Protein AF-A0A920U381-F1 (afdb_monomer)

Radius of gyration: 19.48 Å; Cα contacts (8 Å, |Δi|>4): 184; chains: 1; bounding box: 46×33×55 Å

Nearest PDB structures (foldseek):
  2y4o-assembly1_B  TM=9.219E-01  e=1.222E-09  Burkholderia cenocepacia J2315
  2y27-assembly1_A  TM=9.055E-01  e=2.639E-09  Burkholderia cenocepacia J2315
  4r1m-assembly2_C  TM=8.778E-01  e=1.796E-09  Bacteroides thetaiotaomicron VPI-5482
  6he0-assem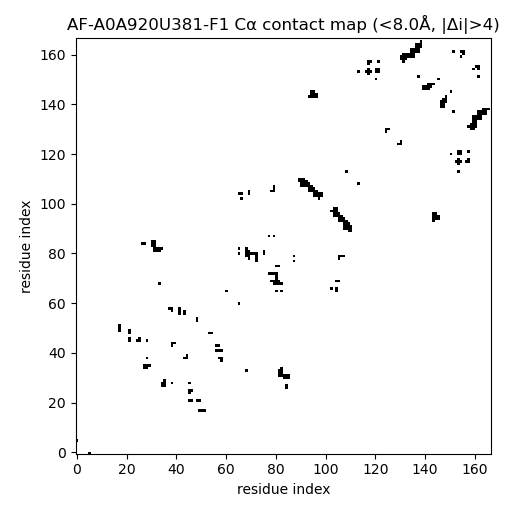bly1_A-2  TM=8.540E-01  e=2.814E-09  Aquincola tertiaricarbonis
  4r1l-assembly2_C  TM=8.749E-01  e=3.001E-09  Bacteroides thetaiotaomicron VPI-5482

Solvent-accessible surface area (backbone atoms only — not comparable to full-atom values): 9573 Å² total; per-residue (Å²): 131,56,77,64,60,52,46,55,54,47,54,54,48,49,54,52,49,51,55,52,47,35,56,48,45,38,47,40,40,75,48,7,70,46,44,34,53,51,33,58,74,62,70,55,57,45,88,74,56,84,54,78,74,63,54,74,67,55,81,85,87,54,74,65,57,52,45,59,38,26,71,48,35,90,82,70,80,46,64,56,27,50,65,40,65,63,64,74,84,56,44,77,47,74,28,38,47,68,50,99,82,74,61,60,47,54,49,72,31,34,68,67,55,48,52,53,50,24,53,56,46,38,55,52,37,49,74,71,73,52,52,70,66,42,79,42,77,60,85,52,66,76,53,51,39,63,71,12,50,59,45,50,54,22,43,47,73,58,39,33,42,74,43,91,64,80,132

Mean predicted aligned error: 5.72 Å

Secondary structure (DSSP, 8-state):
--HHHHHHHHHHHHHHHHHHHHHHHHHHHHH-HHHHHHHHHHT--GGG---TTGGGGSPP--HHHHHHHHS-HHHHSSTT-TT--S-GGGEEEEEEE--TTS--EEEEEEHHHHHHHHHHHHHHHHHTT--TT-EEE--S--SSSTTTHHHHHHHHHHT-EEE----

Foldseek 3Di:
DDPVVVVVVVVVVVVVVQVVVLVVLVLQCVQFPVQVVQCVVLVHDSPPRDDPVSCVSRDDDDPVNLCVQQVPCVVVVDRRGRSDRDDPVQFDDWAWDCDPVRDIGIDTDGPVNLVVVLVVLLVVCVVVVHAAAAEDEQPDDQDRHCSHPSSVVSVVVSHYNYDYDDD

Sequence (167 aa):
MEPAERTDARDALQAWQLEKLKAQLVRVYEQSPYYKAKFNKAGVDPHQFDSFEQYRDYPFFDKDEERVSQGSPQTAGHPFGMHITCDPKAVNRVSSSSGTTGSPTYSGFTHRDRECTNDNQARSLVRLGIEPGDVVMHASVLSMGVAGIPAVDAMMAYGVCWFPWGR

pLDDT: mean 90.34, std 11.27, range [49.53, 98.31]

Structure (mmCIF, N/CA/C/O backbone):
data_AF-A0A920U381-F1
#
_entry.id   AF-A0A920U381-F1
#
loop_
_atom_site.group_PDB
_atom_site.id
_atom_site.type_symbol
_atom_site.label_atom_id
_atom_site.label_alt_id
_atom_site.label_comp_id
_atom_site.label_asym_id
_atom_site.label_entity_id
_atom_site.label_seq_id
_atom_site.pdbx_PDB_ins_code
_atom_site.Cartn_x
_atom_site.Cartn_y
_atom_site.Cartn_z
_atom_site.occupancy
_atom_site.B_iso_or_equiv
_atom_site.auth_seq_id
_atom_site.auth_comp_id
_atom_site.auth_asym_id
_atom_site.auth_atom_id
_atom_site.pdbx_PDB_model_num
ATOM 1 N N . MET A 1 1 ? -9.943 -5.086 -31.207 1.00 57.03 1 MET A N 1
ATOM 2 C CA . MET A 1 1 ? -10.761 -5.832 -30.237 1.00 57.03 1 MET A CA 1
ATOM 3 C C . MET A 1 1 ? -12.200 -5.474 -30.503 1.00 57.03 1 MET A C 1
ATOM 5 O O . MET A 1 1 ? -12.558 -4.298 -30.378 1.00 57.03 1 MET A O 1
ATOM 9 N N . GLU A 1 2 ? -12.954 -6.471 -30.944 1.00 53.12 2 GLU A N 1
ATOM 10 C CA . GLU A 1 2 ? -14.359 -6.354 -31.321 1.00 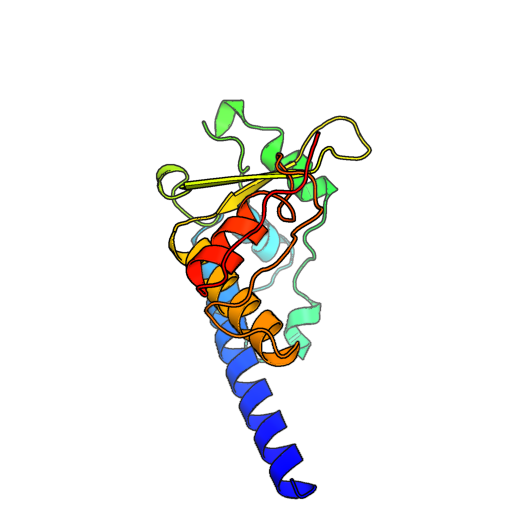53.12 2 GLU A CA 1
ATOM 11 C C . GLU A 1 2 ? -15.245 -6.053 -30.089 1.00 53.12 2 GLU A C 1
ATOM 13 O O . GLU A 1 2 ? -14.824 -6.281 -28.950 1.00 53.12 2 GLU A O 1
ATOM 18 N N . PRO A 1 3 ? -16.468 -5.512 -30.256 1.00 67.31 3 PRO A N 1
ATOM 19 C CA . PRO A 1 3 ? -17.318 -5.083 -29.136 1.00 67.31 3 PRO A CA 1
ATOM 20 C C . PRO A 1 3 ? -17.693 -6.193 -28.137 1.00 67.31 3 PRO A C 1
ATOM 22 O O . PRO A 1 3 ? -17.775 -5.926 -26.936 1.00 67.31 3 PRO A O 1
ATOM 25 N N . ALA A 1 4 ? -17.884 -7.427 -28.612 1.00 60.75 4 ALA A N 1
ATOM 26 C CA . ALA A 1 4 ? -18.172 -8.586 -27.762 1.00 60.75 4 ALA A CA 1
ATOM 27 C C . ALA A 1 4 ? -16.939 -8.989 -26.934 1.00 60.75 4 ALA A C 1
ATOM 29 O O . ALA A 1 4 ? -17.016 -9.043 -25.713 1.00 60.75 4 ALA A O 1
ATOM 30 N N . GLU A 1 5 ? -15.770 -9.098 -27.574 1.00 61.00 5 GLU A N 1
ATOM 31 C CA . GLU A 1 5 ? -14.490 -9.394 -26.908 1.00 61.00 5 GLU A CA 1
ATOM 32 C C . GLU A 1 5 ? -14.130 -8.344 -25.842 1.00 61.00 5 GLU A C 1
ATOM 34 O O . GLU A 1 5 ? -13.564 -8.659 -24.795 1.00 61.00 5 GLU A O 1
ATOM 39 N N . ARG A 1 6 ? -14.479 -7.074 -26.090 1.00 66.75 6 ARG A N 1
ATOM 40 C CA . ARG A 1 6 ? -14.297 -5.981 -25.125 1.00 66.75 6 ARG A CA 1
ATOM 41 C C . ARG A 1 6 ? -15.216 -6.121 -23.910 1.00 66.75 6 ARG A C 1
ATOM 43 O O . ARG A 1 6 ? -14.815 -5.736 -22.812 1.00 66.75 6 ARG A O 1
ATOM 50 N N . THR A 1 7 ? -16.435 -6.614 -24.113 1.00 73.06 7 THR A N 1
ATOM 51 C CA . THR A 1 7 ? -17.408 -6.849 -23.038 1.00 73.06 7 THR A CA 1
ATOM 52 C C . THR A 1 7 ? -16.963 -8.029 -22.177 1.00 73.06 7 THR A C 1
ATOM 54 O O . THR A 1 7 ? -16.809 -7.859 -20.972 1.00 73.06 7 THR A O 1
ATOM 57 N N . ASP A 1 8 ? -16.583 -9.150 -22.794 1.00 78.62 8 ASP A N 1
ATOM 58 C CA . ASP A 1 8 ? -16.102 -10.343 -22.082 1.00 78.62 8 ASP A CA 1
ATOM 59 C C . ASP A 1 8 ? -14.846 -10.051 -21.245 1.00 78.62 8 ASP A C 1
ATOM 61 O O . ASP A 1 8 ? -14.726 -10.472 -20.092 1.00 78.62 8 ASP A O 1
ATOM 65 N N . ALA A 1 9 ? -13.915 -9.258 -21.788 1.00 87.50 9 ALA A N 1
ATOM 66 C CA . ALA A 1 9 ? -12.730 -8.818 -21.056 1.00 87.50 9 ALA A CA 1
ATOM 67 C C . ALA A 1 9 ? -13.075 -7.921 -19.853 1.00 87.50 9 ALA A C 1
ATOM 69 O O . ALA A 1 9 ? -12.376 -7.945 -18.836 1.00 87.50 9 ALA A O 1
ATOM 70 N N . ARG A 1 10 ? -14.142 -7.121 -19.954 1.00 89.25 10 ARG A N 1
ATOM 71 C CA . ARG A 1 10 ? -14.605 -6.253 -18.867 1.00 89.25 10 ARG A CA 1
ATOM 72 C C . ARG A 1 10 ? -15.269 -7.059 -17.758 1.00 89.25 10 ARG A C 1
ATOM 74 O O . ARG A 1 10 ? -14.973 -6.807 -16.592 1.00 89.25 10 ARG A O 1
ATOM 81 N N . ASP A 1 11 ? -16.097 -8.028 -18.116 1.00 91.81 11 ASP A N 1
ATOM 82 C CA . ASP A 1 11 ? -16.804 -8.875 -17.157 1.00 91.81 11 ASP A CA 1
ATOM 83 C C . ASP A 1 11 ? -15.816 -9.772 -16.399 1.00 91.81 11 ASP A C 1
ATOM 85 O O . ASP A 1 11 ? -15.851 -9.850 -15.168 1.00 91.81 11 ASP A O 1
ATOM 89 N N . ALA A 1 12 ? -14.837 -10.351 -17.106 1.00 94.25 12 ALA A N 1
ATOM 90 C CA . ALA A 1 12 ? -13.743 -11.097 -16.486 1.00 94.25 12 ALA A CA 1
ATOM 91 C C . ALA A 1 12 ? -12.914 -10.223 -15.526 1.00 94.25 12 ALA A C 1
ATOM 93 O O . ALA A 1 12 ? -12.560 -10.657 -14.426 1.00 94.25 12 ALA A O 1
ATOM 94 N N . LEU A 1 13 ? -12.632 -8.971 -15.909 1.00 93.88 13 LEU A N 1
ATOM 95 C CA . LEU A 1 13 ? -11.932 -8.018 -15.047 1.00 93.88 13 LEU A CA 1
ATOM 96 C C . LEU A 1 13 ? -12.748 -7.681 -13.791 1.00 93.88 13 LEU A C 1
ATOM 98 O O . LEU A 1 13 ? -12.179 -7.633 -12.702 1.00 93.88 13 LEU A O 1
ATOM 102 N N . GLN A 1 14 ? -14.058 -7.466 -13.922 1.00 95.38 14 GLN A N 1
ATOM 103 C CA . GLN A 1 14 ? -14.936 -7.166 -12.789 1.00 95.38 14 GLN A CA 1
ATOM 104 C C . GLN A 1 14 ? -15.028 -8.338 -11.810 1.00 95.38 14 GLN A C 1
ATOM 106 O O . GLN A 1 14 ? -14.917 -8.123 -10.604 1.00 95.38 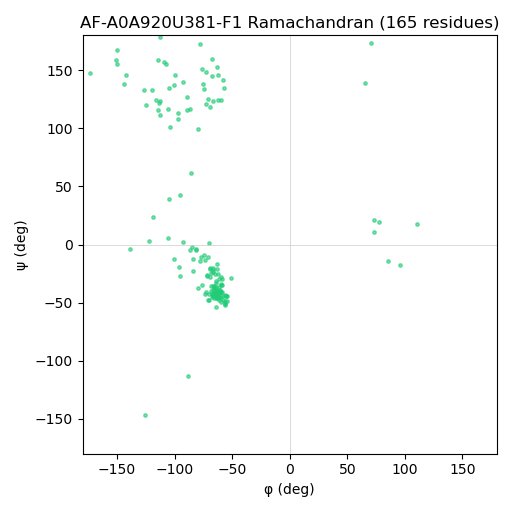14 GLN A O 1
ATOM 111 N N . ALA A 1 15 ? -15.157 -9.568 -12.310 1.00 95.38 15 ALA A N 1
ATOM 112 C CA . ALA A 1 15 ? -15.158 -10.765 -11.472 1.00 95.38 15 ALA A CA 1
ATOM 113 C C . ALA A 1 15 ? -13.844 -10.900 -10.684 1.00 95.38 15 ALA A C 1
ATOM 115 O O . ALA A 1 15 ? -13.855 -11.108 -9.469 1.00 95.38 15 ALA A O 1
ATOM 116 N N . TRP A 1 16 ? -12.707 -10.692 -11.355 1.00 96.62 16 TRP A N 1
ATOM 117 C CA . TRP A 1 16 ? -11.396 -10.710 -10.708 1.00 96.62 16 TRP A CA 1
ATOM 118 C C . TRP A 1 16 ? -11.248 -9.599 -9.656 1.00 96.62 16 TRP A C 1
ATOM 120 O O . TRP A 1 16 ? -10.751 -9.842 -8.556 1.00 96.62 16 TRP A O 1
ATOM 130 N N . GLN A 1 17 ? -11.707 -8.380 -9.952 1.00 97.25 17 GLN A N 1
ATOM 131 C CA . GLN A 1 17 ? -11.690 -7.262 -9.004 1.00 97.25 17 GLN A CA 1
ATOM 132 C C . GLN A 1 17 ? -12.551 -7.537 -7.770 1.00 97.25 17 GLN A C 1
ATOM 134 O O . GLN A 1 17 ? -12.127 -7.222 -6.659 1.00 97.25 17 GLN A O 1
ATOM 139 N N . LEU A 1 18 ? -13.729 -8.138 -7.950 1.00 97.44 18 LEU A N 1
ATOM 140 C CA . LEU A 1 18 ? -14.629 -8.496 -6.859 1.00 97.44 18 LEU A CA 1
ATOM 141 C C . LEU A 1 18 ? -13.989 -9.537 -5.930 1.00 97.44 18 LEU A C 1
ATOM 143 O O . LEU A 1 18 ? -14.002 -9.360 -4.712 1.00 97.44 18 LEU A O 1
ATOM 147 N N . GLU A 1 19 ? -13.355 -10.570 -6.495 1.00 97.31 19 GLU A N 1
ATOM 148 C CA . GLU A 1 19 ? -12.602 -11.575 -5.732 1.00 97.31 19 GLU A CA 1
ATOM 149 C C . GLU A 1 19 ? -11.487 -10.922 -4.898 1.00 97.31 19 GLU A C 1
ATOM 151 O O . GLU A 1 19 ? -11.364 -11.176 -3.695 1.00 97.31 19 GLU A O 1
ATOM 156 N N . LYS A 1 20 ? -10.694 -10.030 -5.511 1.00 97.69 20 LYS A N 1
ATOM 157 C CA . LYS A 1 20 ? -9.617 -9.313 -4.810 1.00 97.69 20 LYS A CA 1
ATOM 158 C C . LYS A 1 20 ? -10.143 -8.376 -3.732 1.00 97.69 20 LYS A C 1
ATOM 160 O O . LYS A 1 20 ? -9.568 -8.339 -2.646 1.00 97.69 20 LYS A O 1
ATOM 165 N N . LEU A 1 21 ? -11.227 -7.652 -4.002 1.00 97.81 21 LEU A N 1
ATOM 166 C CA . LEU A 1 21 ? -11.848 -6.762 -3.027 1.00 97.81 21 LEU A CA 1
ATOM 167 C C . LEU A 1 21 ? -12.383 -7.550 -1.830 1.00 97.81 21 LEU A C 1
ATOM 169 O O . LEU A 1 21 ? -12.086 -7.184 -0.697 1.00 97.81 21 LEU A O 1
ATOM 173 N N . LYS A 1 22 ? -13.082 -8.668 -2.062 1.00 97.94 22 LYS A N 1
ATOM 174 C CA . LYS A 1 22 ? -13.565 -9.555 -0.995 1.00 97.94 22 LYS A CA 1
ATOM 175 C C . LYS A 1 22 ? -12.420 -10.034 -0.103 1.00 97.94 22 LYS A C 1
ATOM 177 O O . LYS A 1 22 ? -12.481 -9.887 1.117 1.00 97.94 22 LYS A O 1
ATOM 182 N N . ALA A 1 23 ? -11.347 -10.546 -0.707 1.00 97.94 23 ALA A N 1
ATOM 183 C CA . ALA A 1 23 ? -10.169 -10.990 0.032 1.00 97.94 23 ALA A CA 1
ATOM 184 C C . ALA A 1 23 ? -9.520 -9.845 0.832 1.00 97.94 23 ALA A C 1
ATOM 186 O O . ALA A 1 23 ? -9.115 -10.042 1.978 1.00 97.94 23 ALA A O 1
ATOM 187 N N . GLN A 1 24 ? -9.454 -8.640 0.258 1.00 97.62 24 GLN A N 1
ATOM 188 C CA . GLN A 1 24 ? -8.912 -7.462 0.933 1.00 97.62 24 GLN A CA 1
ATOM 189 C C . GLN A 1 24 ? -9.781 -7.028 2.120 1.00 97.62 24 GLN A C 1
ATOM 191 O O . GLN A 1 24 ? -9.239 -6.726 3.179 1.00 97.62 24 GLN A O 1
ATOM 196 N N . LEU A 1 25 ? -11.108 -7.018 1.971 1.00 98.12 25 LEU A N 1
ATOM 197 C CA . LEU A 1 25 ? -12.050 -6.655 3.031 1.00 98.12 25 LEU A CA 1
ATOM 198 C C . LEU A 1 25 ? -11.952 -7.601 4.231 1.00 98.12 25 LEU A C 1
ATOM 200 O O . LEU A 1 25 ? -11.856 -7.141 5.369 1.00 98.12 25 LEU A O 1
ATOM 204 N N . VAL A 1 26 ? -11.899 -8.910 3.975 1.00 98.31 26 VAL A N 1
ATOM 205 C CA . VAL A 1 26 ? -11.682 -9.918 5.023 1.00 98.31 26 VAL A CA 1
ATOM 206 C C . VAL A 1 26 ? -10.327 -9.701 5.693 1.00 98.31 26 VAL A C 1
ATOM 208 O O . VAL A 1 26 ? -10.243 -9.612 6.916 1.00 98.31 26 VAL A O 1
ATOM 211 N N . ARG A 1 27 ? -9.266 -9.514 4.899 1.00 97.88 27 ARG A N 1
ATOM 212 C CA . ARG A 1 27 ? -7.914 -9.278 5.414 1.00 97.88 27 ARG A CA 1
ATOM 213 C C . ARG A 1 27 ? -7.859 -8.076 6.359 1.00 97.88 27 ARG A C 1
ATOM 215 O O . ARG A 1 27 ? -7.320 -8.203 7.456 1.00 97.88 27 ARG A O 1
ATOM 222 N N . VAL A 1 28 ? -8.377 -6.911 5.956 1.00 97.50 28 VAL A N 1
ATOM 223 C CA . VAL A 1 28 ? -8.308 -5.707 6.806 1.00 97.50 28 VAL A CA 1
ATOM 224 C C . VAL A 1 28 ? -9.139 -5.867 8.076 1.00 97.50 28 VAL A C 1
ATOM 226 O O . VAL A 1 28 ? -8.708 -5.417 9.136 1.00 97.50 28 VAL A O 1
ATOM 229 N N . TYR A 1 29 ? -10.280 -6.552 7.995 1.00 98.12 29 TYR A N 1
ATOM 230 C CA . TYR A 1 29 ? -11.136 -6.833 9.143 1.00 98.12 29 TYR A CA 1
ATOM 231 C C . TYR A 1 29 ? -10.472 -7.759 10.166 1.00 98.12 29 TYR A C 1
ATOM 233 O O . TYR A 1 29 ? -10.556 -7.520 11.369 1.00 98.12 29 TYR A O 1
ATOM 241 N N . GLU A 1 30 ? -9.781 -8.798 9.703 1.00 97.69 30 GLU A N 1
ATOM 242 C CA . GLU A 1 30 ? -9.106 -9.753 10.583 1.00 97.69 30 GLU A CA 1
ATOM 243 C C . GLU A 1 30 ? -7.802 -9.200 11.167 1.00 97.69 30 GLU A C 1
ATOM 245 O O . GLU A 1 30 ? -7.455 -9.506 12.308 1.00 97.69 30 GLU A O 1
ATOM 250 N N . GLN A 1 31 ? -7.072 -8.388 10.399 1.00 96.00 31 GLN A N 1
ATOM 251 C CA . GLN A 1 31 ? -5.695 -8.004 10.728 1.00 96.00 31 GLN A CA 1
ATOM 252 C C . GLN A 1 31 ? -5.560 -6.623 11.363 1.00 96.00 31 GLN A C 1
ATOM 254 O O . GLN A 1 31 ? -4.488 -6.310 11.877 1.00 96.00 31 GLN A O 1
ATOM 259 N N . SER A 1 32 ? -6.606 -5.794 11.337 1.00 95.19 32 SER A N 1
ATOM 260 C CA . SER A 1 32 ? -6.573 -4.462 11.936 1.00 95.19 32 SER A CA 1
ATOM 261 C C . SER A 1 32 ? -7.708 -4.269 12.945 1.00 95.19 32 SER A C 1
ATOM 263 O O . SER A 1 32 ? -8.885 -4.279 12.569 1.00 95.19 32 SER A O 1
ATOM 265 N N . PRO A 1 33 ? -7.391 -3.995 14.226 1.00 91.56 33 PRO A N 1
ATOM 266 C CA . PRO A 1 33 ? -8.413 -3.700 15.229 1.00 91.56 33 PRO A CA 1
ATOM 267 C C . PRO A 1 33 ? -9.225 -2.443 14.883 1.00 91.56 33 PRO A C 1
ATOM 269 O O . PRO A 1 33 ? -10.405 -2.366 15.225 1.00 91.56 33 PRO A O 1
ATOM 272 N N . TYR A 1 34 ? -8.624 -1.481 14.173 1.00 94.56 34 TYR A N 1
ATOM 273 C CA . TYR A 1 34 ? -9.317 -0.287 13.697 1.00 94.56 34 TYR A CA 1
ATOM 274 C C . TYR A 1 34 ? -10.419 -0.637 12.685 1.00 94.56 34 TYR A C 1
ATOM 276 O O . TYR A 1 34 ? -11.578 -0.278 12.900 1.00 94.56 34 TYR A O 1
ATOM 284 N N . TYR A 1 35 ? -10.090 -1.375 11.617 1.00 97.19 35 TYR A N 1
ATOM 285 C CA . TYR A 1 35 ? -11.081 -1.754 10.602 1.00 97.19 35 TYR A CA 1
ATOM 286 C C . TYR A 1 35 ? -12.142 -2.697 11.167 1.00 97.19 35 TYR A C 1
ATOM 288 O O . TYR A 1 35 ? -13.321 -2.517 10.867 1.00 97.19 35 TYR A O 1
ATOM 296 N N . LYS A 1 36 ? -11.766 -3.620 12.063 1.00 97.12 36 LYS A N 1
ATOM 297 C CA . LYS A 1 36 ? -12.724 -4.481 12.769 1.00 97.12 36 LYS A CA 1
ATOM 298 C C . LYS A 1 36 ? -13.782 -3.678 13.521 1.00 97.12 36 LYS A C 1
ATOM 300 O O . LYS A 1 36 ? -14.978 -3.898 13.339 1.00 97.12 36 LYS A O 1
ATOM 305 N N . ALA A 1 37 ? -13.354 -2.722 14.347 1.00 96.31 37 ALA A N 1
ATOM 306 C CA . ALA A 1 37 ? -14.269 -1.869 15.100 1.00 96.31 37 ALA A CA 1
ATOM 307 C C . ALA A 1 37 ? -15.143 -1.012 14.172 1.00 96.31 37 ALA A C 1
ATOM 309 O O . ALA A 1 37 ? -16.340 -0.851 14.412 1.00 96.31 37 ALA A O 1
ATOM 310 N N . LYS A 1 38 ? -14.553 -0.491 13.092 1.00 97.19 38 LYS A N 1
ATOM 311 C CA . LYS A 1 38 ? -15.244 0.366 12.131 1.00 97.19 38 LYS A CA 1
ATOM 312 C C . LYS A 1 38 ? -16.321 -0.378 11.343 1.00 97.19 38 LYS A C 1
ATOM 314 O O . LYS A 1 38 ? -17.434 0.125 11.228 1.00 97.19 38 LYS A O 1
ATOM 319 N N . PHE A 1 39 ? -16.015 -1.578 10.853 1.00 98.19 39 PHE A N 1
ATOM 320 C CA . PHE A 1 39 ? -16.965 -2.413 10.115 1.00 98.19 39 PHE A CA 1
ATOM 321 C C . PHE A 1 39 ? -18.096 -2.891 11.030 1.00 98.19 39 PHE A C 1
ATOM 323 O O . PHE A 1 39 ? -19.262 -2.734 10.680 1.00 98.19 39 PHE A O 1
ATOM 330 N N . ASN A 1 40 ? -17.775 -3.327 12.256 1.00 98.06 40 ASN A N 1
ATOM 331 C CA . ASN A 1 40 ? -18.787 -3.696 13.251 1.00 98.06 40 ASN A CA 1
ATOM 332 C C . ASN A 1 40 ? -19.739 -2.531 13.570 1.00 98.06 40 ASN A C 1
ATOM 334 O O . ASN A 1 40 ? -20.943 -2.734 13.683 1.00 98.06 40 ASN A O 1
ATOM 338 N N . LYS A 1 41 ? -19.216 -1.303 13.696 1.00 97.81 41 LYS A N 1
ATOM 339 C CA . LYS A 1 41 ? -20.032 -0.101 13.937 1.00 97.81 41 LYS A CA 1
ATOM 340 C C . LYS A 1 41 ? -20.941 0.238 12.752 1.00 97.81 41 LYS A C 1
ATOM 342 O O . LYS A 1 41 ? -22.047 0.722 12.969 1.00 97.81 41 LYS A O 1
ATOM 347 N N . ALA A 1 42 ? -20.473 0.010 11.527 1.00 97.50 42 ALA A N 1
ATOM 348 C CA . ALA A 1 42 ? -21.263 0.195 10.311 1.00 97.50 42 ALA A CA 1
ATOM 349 C C . ALA A 1 42 ? -22.262 -0.952 10.061 1.00 97.50 42 ALA A C 1
ATOM 351 O O . ALA A 1 42 ? -23.132 -0.817 9.210 1.00 97.50 42 ALA A O 1
ATOM 352 N N . GLY A 1 43 ? -22.160 -2.062 10.803 1.00 97.69 43 GLY A N 1
ATOM 353 C CA . GLY A 1 43 ? -23.029 -3.227 10.635 1.00 97.69 43 GLY A CA 1
ATOM 354 C C . GLY A 1 43 ? -22.734 -4.044 9.374 1.00 97.69 43 GLY A C 1
ATOM 355 O O . GLY A 1 43 ? -23.606 -4.781 8.924 1.00 97.69 43 GLY A O 1
ATOM 356 N N . VAL A 1 44 ? -21.530 -3.919 8.804 1.00 97.88 44 VAL A N 1
ATOM 357 C CA . VAL A 1 44 ? -21.116 -4.648 7.594 1.00 97.88 44 VAL A CA 1
ATOM 358 C C . VAL A 1 44 ? -20.249 -5.857 7.947 1.00 97.88 44 VAL A C 1
ATOM 360 O O . VAL A 1 44 ? -19.356 -5.759 8.792 1.00 97.88 44 VAL A O 1
ATOM 363 N N . ASP A 1 45 ? -20.495 -6.989 7.282 1.00 97.25 45 ASP A N 1
ATOM 364 C CA . ASP A 1 45 ? -19.707 -8.219 7.424 1.00 97.25 45 ASP A CA 1
ATOM 365 C C . ASP A 1 45 ? -18.945 -8.534 6.117 1.00 97.25 45 ASP A C 1
ATOM 367 O O . ASP A 1 45 ? -19.564 -8.908 5.114 1.00 97.25 45 ASP A O 1
ATOM 371 N N . PRO A 1 46 ? -17.603 -8.432 6.105 1.00 97.44 46 PRO A N 1
ATOM 372 C CA . PRO A 1 46 ? -16.787 -8.720 4.926 1.00 97.44 46 PRO A CA 1
ATOM 373 C C . PRO A 1 46 ? -16.803 -10.187 4.496 1.00 97.44 46 PRO A C 1
ATOM 375 O O . PRO A 1 46 ? -16.522 -10.476 3.332 1.00 97.44 46 PRO A O 1
ATOM 378 N N . HIS A 1 47 ? -17.168 -11.123 5.376 1.00 97.62 47 HIS A N 1
ATOM 379 C CA . HIS A 1 47 ? -17.325 -12.526 4.991 1.00 97.62 47 HIS A CA 1
ATOM 380 C C . HIS A 1 47 ? -18.570 -12.747 4.117 1.00 97.62 47 HIS A C 1
ATOM 382 O O . HIS A 1 47 ? -18.572 -13.651 3.275 1.00 97.62 47 HIS A O 1
ATOM 388 N N . GLN A 1 48 ? -19.585 -11.887 4.259 1.00 96.88 48 GLN A N 1
ATOM 389 C CA . GLN A 1 48 ? -20.819 -11.904 3.465 1.00 96.88 48 GLN A CA 1
ATOM 390 C C . GLN A 1 48 ? -20.760 -10.998 2.230 1.00 96.88 48 GLN A C 1
ATOM 392 O O . GLN A 1 48 ? -21.735 -10.913 1.494 1.00 96.88 48 GLN A O 1
ATOM 397 N N . PHE A 1 49 ? -19.624 -10.345 1.969 1.00 97.62 49 PHE A N 1
ATOM 398 C CA . PHE A 1 49 ? -19.472 -9.477 0.805 1.00 97.62 49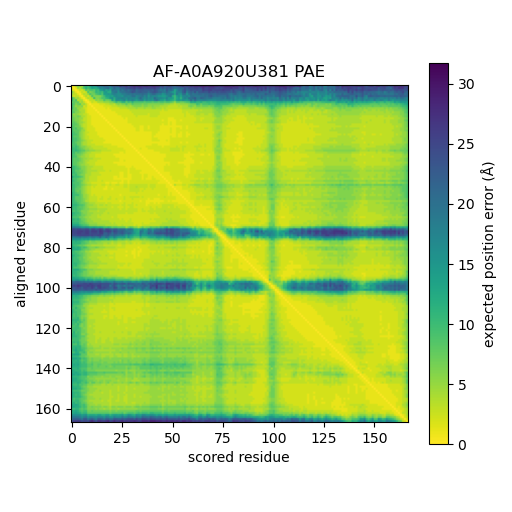 PHE A CA 1
ATOM 399 C C . PHE A 1 49 ? -19.519 -10.279 -0.506 1.00 97.62 49 PHE A C 1
ATOM 401 O O . PHE A 1 49 ? -18.714 -11.202 -0.700 1.00 97.62 49 PHE A O 1
ATOM 408 N N . ASP A 1 50 ? -20.437 -9.932 -1.408 1.00 95.50 50 ASP A N 1
ATOM 409 C CA . ASP A 1 50 ? -20.640 -10.632 -2.685 1.00 95.50 50 ASP A CA 1
ATOM 410 C C . ASP A 1 50 ? -20.903 -9.720 -3.897 1.00 95.50 50 ASP A C 1
ATOM 412 O O . ASP A 1 50 ? -20.952 -10.221 -5.020 1.00 95.50 50 ASP A O 1
ATOM 416 N N . SER A 1 51 ? -21.014 -8.399 -3.713 1.00 96.38 51 SER A N 1
ATOM 417 C CA . SER A 1 51 ? -21.320 -7.477 -4.812 1.00 96.38 51 SER A CA 1
ATOM 418 C C . SER A 1 51 ? -20.719 -6.078 -4.623 1.00 96.38 51 SER A C 1
ATOM 420 O O . SER A 1 51 ? -20.479 -5.616 -3.507 1.00 96.38 51 SER A O 1
ATOM 422 N N . PHE A 1 52 ? -20.491 -5.356 -5.726 1.00 96.12 52 PHE A N 1
ATOM 423 C CA . PHE A 1 52 ? -19.997 -3.974 -5.667 1.00 96.12 52 PHE A CA 1
ATOM 424 C C . PHE A 1 52 ? -21.031 -2.997 -5.087 1.00 96.12 52 PHE A C 1
ATOM 426 O O . PHE A 1 52 ? -20.658 -1.953 -4.555 1.00 96.12 52 PHE A O 1
ATOM 433 N N . GLU A 1 53 ? -22.322 -3.316 -5.166 1.00 96.50 53 GLU A N 1
ATOM 434 C CA . GLU A 1 53 ? -23.405 -2.511 -4.600 1.00 96.50 53 GLU A CA 1
ATOM 435 C C . GLU A 1 53 ? -23.306 -2.455 -3.075 1.00 96.50 53 GLU A C 1
ATOM 437 O O . GLU A 1 53 ? -23.421 -1.367 -2.512 1.00 96.50 53 GLU A O 1
ATOM 442 N N . GLN A 1 54 ? -22.996 -3.585 -2.427 1.00 96.00 54 GLN A N 1
ATOM 443 C CA . GLN A 1 54 ? -22.777 -3.658 -0.976 1.00 96.00 54 GLN A CA 1
ATOM 444 C C . GLN A 1 54 ? -21.593 -2.804 -0.518 1.00 96.00 54 GLN A C 1
ATOM 446 O O . GLN A 1 54 ? -21.551 -2.358 0.625 1.00 96.00 54 GLN A O 1
ATOM 451 N N . TYR A 1 55 ? -20.622 -2.536 -1.400 1.00 96.06 55 TYR A N 1
ATOM 452 C CA . TYR A 1 55 ? -19.444 -1.744 -1.042 1.00 96.06 55 TYR A CA 1
ATOM 453 C C . TYR A 1 55 ? -19.806 -0.304 -0.649 1.00 96.06 55 TYR A C 1
ATOM 455 O O . TYR A 1 55 ? -19.054 0.345 0.069 1.00 96.06 55 TYR A O 1
ATOM 463 N N . ARG A 1 56 ? -20.978 0.189 -1.070 1.00 95.12 56 ARG A N 1
ATOM 464 C CA . ARG A 1 56 ? -21.483 1.522 -0.704 1.00 95.12 56 ARG A CA 1
ATOM 465 C C . ARG A 1 56 ? -21.777 1.666 0.788 1.00 95.12 56 ARG A C 1
ATOM 467 O O . ARG A 1 56 ? -21.724 2.785 1.290 1.00 95.12 56 ARG A O 1
ATOM 474 N N . ASP A 1 57 ? -22.053 0.559 1.471 1.00 95.88 57 ASP A N 1
ATOM 475 C CA . ASP A 1 57 ? -22.333 0.542 2.907 1.00 95.88 57 ASP A CA 1
ATOM 476 C C . ASP A 1 57 ? -21.041 0.498 3.742 1.00 95.88 57 ASP A C 1
ATOM 478 O O . ASP A 1 57 ? -21.062 0.731 4.954 1.00 95.88 57 ASP A O 1
ATOM 482 N N . TYR A 1 58 ? -19.890 0.230 3.109 1.00 97.31 58 TYR A N 1
ATOM 483 C CA . TYR A 1 58 ? -18.605 0.208 3.797 1.00 97.31 58 TYR A CA 1
ATOM 484 C C . TYR A 1 58 ? -18.135 1.633 4.110 1.00 97.31 58 TYR A C 1
ATOM 486 O O . TYR A 1 58 ? -18.149 2.511 3.244 1.00 97.31 58 TYR A O 1
ATOM 494 N N . PRO A 1 59 ? -17.668 1.884 5.342 1.00 96.50 59 PRO A N 1
ATOM 495 C CA . PRO A 1 59 ? -17.310 3.225 5.762 1.00 96.50 59 PRO A CA 1
ATOM 496 C C . PRO A 1 59 ? -15.972 3.662 5.148 1.00 96.50 59 PRO A C 1
ATOM 498 O O . PRO A 1 59 ? -14.996 2.909 5.138 1.00 96.50 59 PRO A O 1
ATOM 501 N N . PHE A 1 60 ? -15.907 4.914 4.689 1.00 96.00 60 PHE A N 1
ATOM 502 C CA . PHE A 1 60 ? -14.680 5.530 4.175 1.00 96.00 60 PHE A CA 1
ATOM 503 C C . PHE A 1 60 ? -13.602 5.639 5.245 1.00 96.00 60 PHE A C 1
ATOM 505 O O . PHE A 1 60 ? -13.933 5.756 6.416 1.00 96.00 60 PHE A O 1
ATOM 512 N N . PHE A 1 61 ? -12.330 5.637 4.844 1.00 94.12 61 PHE A N 1
ATOM 513 C CA . PHE A 1 61 ? -11.187 5.983 5.689 1.00 94.12 61 PHE A CA 1
ATOM 514 C C . PHE A 1 61 ? -10.554 7.275 5.180 1.00 94.12 61 PHE A C 1
ATOM 516 O O . PHE A 1 61 ? -10.157 7.335 4.014 1.00 94.12 61 PHE A O 1
ATOM 523 N N . ASP A 1 62 ? -10.482 8.297 6.029 1.00 92.94 62 ASP A N 1
ATOM 524 C CA . ASP A 1 62 ? -9.959 9.609 5.646 1.00 92.94 62 ASP A CA 1
ATOM 525 C C . ASP A 1 62 ? -8.634 9.975 6.338 1.00 92.94 62 ASP A C 1
ATOM 527 O O . ASP A 1 62 ? -8.050 9.227 7.128 1.00 92.94 62 ASP A O 1
ATOM 531 N N . LYS A 1 63 ? -8.121 11.156 5.983 1.00 89.06 63 LYS A N 1
ATOM 532 C CA . LYS A 1 63 ? -6.842 11.668 6.478 1.00 89.06 63 LYS A CA 1
ATOM 533 C C . LYS A 1 63 ? -6.867 12.034 7.962 1.00 89.06 63 LYS A C 1
ATOM 535 O O . LYS A 1 63 ? -5.815 11.994 8.597 1.00 89.06 63 LYS A O 1
ATOM 540 N N . ASP A 1 64 ? -8.013 12.412 8.512 1.00 89.94 64 ASP A N 1
ATOM 541 C CA . ASP A 1 64 ? -8.121 12.771 9.925 1.00 89.94 64 ASP A CA 1
ATOM 542 C C . ASP A 1 64 ? -8.199 11.516 10.785 1.00 89.94 64 ASP A C 1
ATOM 544 O O . ASP A 1 64 ? -7.531 11.424 11.816 1.00 89.94 64 ASP A O 1
ATOM 548 N N . GLU A 1 65 ? -8.894 10.492 10.307 1.00 92.00 65 GLU A N 1
ATOM 549 C CA . GLU A 1 65 ? -8.883 9.172 10.918 1.00 92.00 65 GLU A CA 1
ATOM 550 C C . GLU A 1 65 ? -7.496 8.522 10.890 1.00 92.00 65 GLU A C 1
ATOM 552 O O . GLU A 1 65 ? -7.091 7.930 11.893 1.00 92.00 65 GLU A O 1
ATOM 557 N N . GLU A 1 66 ? -6.735 8.665 9.797 1.00 91.75 66 GLU A N 1
ATOM 558 C CA . GLU A 1 66 ? -5.328 8.238 9.737 1.00 91.75 66 GLU A CA 1
ATOM 559 C C . GLU A 1 66 ? -4.508 8.903 10.850 1.00 91.75 66 GLU A C 1
ATOM 561 O O . GLU A 1 66 ? -3.810 8.216 11.601 1.00 91.75 66 GLU A O 1
ATOM 566 N N . ARG A 1 67 ? -4.642 10.226 11.010 1.00 88.69 67 ARG A N 1
ATOM 567 C CA . ARG A 1 67 ? -3.939 10.992 12.051 1.00 88.69 67 ARG A CA 1
ATOM 568 C C . ARG A 1 67 ? -4.340 10.568 13.451 1.00 88.69 67 ARG A C 1
ATOM 570 O O . ARG A 1 67 ? -3.462 10.377 14.280 1.00 88.69 67 ARG A O 1
ATOM 577 N N . VAL A 1 68 ? -5.631 10.393 13.726 1.00 90.12 68 VAL A N 1
ATOM 578 C CA . VAL A 1 68 ? -6.114 9.927 15.037 1.00 90.12 68 VAL A CA 1
ATOM 579 C C . VAL A 1 68 ? -5.592 8.520 15.326 1.00 90.12 68 VAL A C 1
ATOM 581 O O . VAL A 1 68 ? -5.096 8.250 16.419 1.00 90.12 68 VAL A O 1
ATOM 584 N N . SER A 1 69 ? -5.637 7.639 14.325 1.00 89.94 69 SER A N 1
ATOM 585 C CA . SER A 1 69 ? -5.131 6.270 14.418 1.00 89.94 69 SER A CA 1
ATOM 586 C C . SER A 1 69 ? -3.630 6.232 14.728 1.00 89.94 69 SER A C 1
ATOM 588 O O . SER A 1 69 ? -3.196 5.395 15.518 1.00 89.94 69 SER A O 1
ATOM 590 N N . GLN A 1 70 ? -2.845 7.144 14.141 1.00 89.75 70 GLN A N 1
ATOM 591 C CA . GLN A 1 70 ? -1.397 7.274 14.361 1.00 89.75 70 GLN A CA 1
ATOM 592 C C . GLN A 1 70 ? -1.033 8.107 15.592 1.00 89.75 70 GLN A C 1
ATOM 594 O O . GLN A 1 70 ? 0.045 7.915 16.140 1.00 89.75 70 GLN A O 1
ATOM 599 N N . GLY A 1 71 ? -1.920 8.989 16.056 1.00 78.50 71 GLY A N 1
ATOM 600 C CA . GLY A 1 71 ? -1.737 9.911 17.182 1.00 78.50 71 GLY A CA 1
ATOM 601 C C . GLY A 1 71 ? -1.692 9.248 18.560 1.00 78.50 71 GLY A C 1
ATOM 602 O O . GLY A 1 71 ? -1.458 9.927 19.554 1.00 78.50 71 GLY A O 1
ATOM 603 N N . SER A 1 72 ? -1.790 7.916 18.615 1.00 62.75 72 SER A N 1
ATOM 604 C CA . SER A 1 72 ? -1.555 7.110 19.818 1.00 62.75 72 SER A CA 1
ATOM 605 C C . SER A 1 72 ? -0.203 6.347 19.834 1.00 62.75 72 SER A C 1
ATOM 607 O O . SER A 1 72 ? -0.192 5.203 20.293 1.00 62.75 72 SER A O 1
ATOM 609 N N . P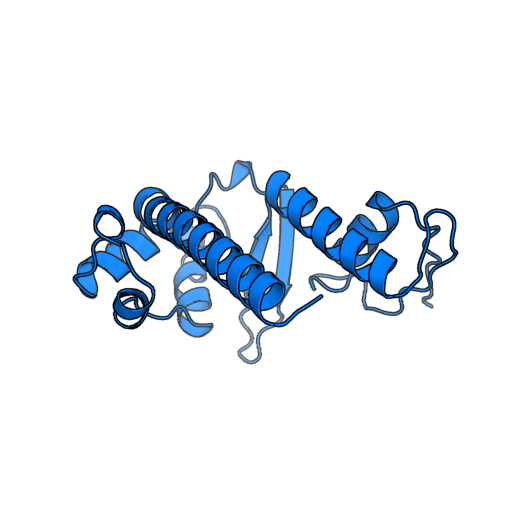RO A 1 73 ? 0.958 6.876 19.363 1.00 59.12 73 PRO A N 1
ATOM 610 C CA . PRO A 1 73 ? 2.176 6.064 19.213 1.00 59.12 73 PRO A CA 1
ATOM 611 C C . PRO A 1 73 ? 2.655 5.418 20.518 1.00 59.12 73 PRO A C 1
ATOM 613 O O . PRO A 1 73 ? 3.255 4.343 20.491 1.00 59.12 73 PRO A O 1
ATOM 616 N N . GLN A 1 74 ? 2.393 6.060 21.663 1.00 53.53 74 GLN A N 1
ATOM 617 C CA . GLN A 1 74 ? 2.858 5.585 22.967 1.00 53.53 74 GLN A CA 1
ATOM 618 C C . GLN A 1 74 ? 2.163 4.292 23.418 1.00 53.53 74 GLN A C 1
ATOM 620 O O . GLN A 1 74 ? 2.727 3.578 24.243 1.00 53.53 74 GLN A O 1
ATOM 625 N N . THR A 1 75 ? 0.982 3.957 22.886 1.00 59.12 75 THR A N 1
ATOM 626 C CA . THR A 1 75 ? 0.254 2.732 23.265 1.00 59.12 75 THR A CA 1
ATOM 627 C C . THR A 1 75 ? 0.519 1.556 22.325 1.00 59.12 75 THR A C 1
ATOM 629 O O . THR A 1 75 ? 0.449 0.413 22.767 1.00 59.12 75 THR A O 1
ATOM 632 N N . ALA A 1 76 ? 0.863 1.811 21.058 1.00 70.94 76 ALA A N 1
ATOM 633 C CA . ALA A 1 76 ? 1.090 0.763 20.056 1.00 70.94 76 ALA A CA 1
ATOM 634 C C . ALA A 1 76 ? 2.570 0.364 19.879 1.00 70.94 76 ALA A C 1
ATOM 636 O O . ALA A 1 76 ? 2.860 -0.703 19.343 1.00 70.94 76 ALA A O 1
ATOM 637 N N . GLY A 1 77 ? 3.524 1.205 20.300 1.00 83.31 77 GLY A N 1
ATOM 638 C CA . GLY A 1 77 ? 4.961 0.932 20.143 1.00 83.31 77 GLY A CA 1
ATOM 639 C C . GLY A 1 77 ? 5.487 1.068 18.704 1.00 83.31 77 GLY A C 1
ATOM 640 O O . GLY A 1 77 ? 6.618 0.675 18.427 1.00 83.31 77 GLY A O 1
ATOM 641 N N . HIS A 1 78 ? 4.689 1.624 17.784 1.00 90.00 78 HIS A N 1
ATOM 642 C CA . HIS A 1 78 ? 5.064 1.912 16.395 1.00 90.00 78 HIS A CA 1
ATOM 643 C C . HIS A 1 78 ? 4.283 3.130 15.842 1.00 90.00 78 HIS A C 1
ATOM 645 O O . HIS A 1 78 ? 3.212 3.451 16.359 1.00 90.00 78 HIS A O 1
ATOM 651 N N . PRO A 1 79 ? 4.765 3.809 14.776 1.00 90.00 79 PRO A N 1
ATOM 652 C CA . PRO A 1 79 ? 4.159 5.053 14.270 1.00 90.00 79 PRO A CA 1
ATOM 653 C C . PRO A 1 79 ? 3.017 4.852 13.253 1.00 90.00 79 PRO A C 1
ATOM 655 O O . PRO A 1 79 ? 2.407 5.818 12.810 1.00 90.00 79 PRO A O 1
ATOM 658 N N . PHE A 1 80 ? 2.737 3.612 12.846 1.00 91.94 80 PHE A N 1
ATOM 659 C CA . PHE A 1 80 ? 1.785 3.298 11.762 1.00 91.94 80 PHE A CA 1
ATOM 660 C C . PHE A 1 80 ? 0.303 3.292 12.170 1.00 91.94 80 PHE A C 1
ATOM 662 O O . PHE A 1 80 ? -0.561 3.135 11.316 1.00 91.94 80 PHE A O 1
ATOM 669 N N . GLY A 1 81 ? 0.001 3.478 13.457 1.00 91.56 81 GLY A N 1
ATOM 670 C CA . GLY A 1 81 ? -1.365 3.527 13.974 1.00 91.56 81 GLY A CA 1
ATOM 671 C C . GLY A 1 81 ? -2.112 2.191 13.962 1.00 91.56 81 GLY A C 1
ATOM 672 O O . GLY A 1 81 ? -1.649 1.183 13.436 1.00 91.56 81 GLY A O 1
ATOM 673 N N . MET A 1 82 ? -3.310 2.180 14.545 1.00 92.19 82 MET A N 1
ATOM 674 C CA . MET A 1 82 ? -4.109 0.957 14.742 1.00 92.19 82 MET A CA 1
ATOM 675 C C . MET A 1 82 ? -4.701 0.381 13.442 1.00 92.19 82 MET A C 1
ATOM 677 O O . MET A 1 82 ? -5.240 -0.727 13.440 1.00 92.19 82 MET A O 1
ATOM 681 N N . HIS A 1 83 ? -4.625 1.133 12.340 1.00 94.06 83 HIS A N 1
ATOM 682 C CA . HIS A 1 83 ? -5.068 0.709 11.010 1.00 94.06 83 HIS A CA 1
ATOM 683 C C . HIS A 1 83 ? -4.042 -0.157 10.266 1.00 94.06 83 HIS A C 1
ATOM 685 O O . HIS A 1 83 ? -4.353 -0.643 9.180 1.00 94.06 83 HIS A O 1
ATOM 691 N N . ILE A 1 84 ? -2.842 -0.368 10.823 1.00 94.44 84 ILE A N 1
ATOM 692 C CA . ILE A 1 84 ? -1.872 -1.306 10.253 1.00 94.44 84 ILE A CA 1
ATOM 693 C C . ILE A 1 84 ? -2.481 -2.715 10.152 1.00 94.44 84 ILE A C 1
ATOM 695 O O . ILE A 1 84 ? -3.214 -3.158 11.034 1.00 94.44 84 ILE A O 1
ATOM 699 N N . THR A 1 85 ? -2.172 -3.417 9.063 1.00 95.75 85 THR A N 1
ATOM 700 C CA . THR A 1 85 ? -2.692 -4.763 8.752 1.00 95.75 85 THR A CA 1
ATOM 701 C C . THR A 1 85 ? -1.572 -5.803 8.660 1.00 95.75 85 THR A C 1
ATOM 703 O O . THR A 1 85 ? -1.656 -6.770 7.908 1.00 95.75 85 THR A O 1
ATOM 706 N N . CYS A 1 86 ? -0.436 -5.551 9.297 1.00 95.12 86 CYS A N 1
ATOM 707 C CA . CYS A 1 86 ? 0.702 -6.461 9.320 1.00 95.12 86 CYS A CA 1
ATOM 708 C C . CYS A 1 86 ? 1.467 -6.282 10.629 1.00 95.12 86 CYS A C 1
ATOM 710 O O . CYS A 1 86 ? 1.243 -5.309 11.349 1.00 95.12 86 CYS A O 1
ATOM 712 N N . ASP A 1 87 ? 2.374 -7.212 10.928 1.00 94.38 87 ASP A N 1
ATOM 713 C CA . ASP A 1 87 ? 3.336 -7.012 12.010 1.00 94.38 87 ASP A CA 1
ATOM 714 C C . ASP A 1 87 ? 4.175 -5.754 11.700 1.00 94.38 87 ASP A C 1
ATOM 716 O O . ASP A 1 87 ? 4.806 -5.704 10.638 1.00 94.38 87 ASP A O 1
ATOM 720 N N . PRO A 1 88 ? 4.229 -4.749 12.595 1.00 93.75 88 PRO A N 1
ATOM 721 C CA . PRO A 1 88 ? 5.075 -3.571 12.419 1.00 93.75 88 PRO A CA 1
ATOM 722 C C . PRO A 1 88 ? 6.543 -3.897 12.103 1.00 93.75 88 PRO A C 1
ATOM 724 O O . PRO A 1 88 ? 7.198 -3.123 11.409 1.00 93.75 88 PRO A O 1
ATOM 727 N N . LYS A 1 89 ? 7.066 -5.045 12.560 1.00 95.06 89 LYS A N 1
ATOM 728 C CA . LYS A 1 89 ? 8.432 -5.510 12.259 1.00 95.06 89 LYS A CA 1
ATOM 729 C C . LYS A 1 89 ? 8.631 -5.933 10.803 1.00 95.06 89 LYS A C 1
ATOM 731 O O . LYS A 1 89 ? 9.766 -5.985 10.341 1.00 95.06 89 LYS A O 1
ATOM 736 N N . ALA A 1 90 ? 7.556 -6.243 10.079 1.00 96.94 90 ALA A N 1
ATOM 737 C CA . ALA A 1 90 ? 7.613 -6.563 8.653 1.00 96.94 90 ALA A CA 1
ATOM 738 C C . ALA A 1 90 ? 7.749 -5.308 7.772 1.00 96.94 90 ALA A C 1
ATOM 740 O O . ALA A 1 90 ? 8.062 -5.419 6.581 1.00 96.94 90 ALA A O 1
ATOM 741 N N . VAL A 1 91 ? 7.516 -4.117 8.333 1.00 96.88 91 VAL A N 1
ATOM 742 C CA . VAL A 1 91 ? 7.666 -2.847 7.622 1.00 96.88 91 VAL A CA 1
ATOM 743 C C . VAL A 1 91 ? 9.150 -2.552 7.420 1.00 96.88 91 VAL A C 1
ATOM 745 O O . VAL A 1 91 ? 9.905 -2.418 8.379 1.00 96.88 91 VAL A O 1
ATOM 748 N N . ASN A 1 92 ? 9.569 -2.414 6.160 1.00 95.31 92 ASN A N 1
ATOM 749 C CA . ASN A 1 92 ? 10.967 -2.156 5.800 1.00 95.31 92 ASN A CA 1
ATOM 750 C C . ASN A 1 92 ? 11.171 -0.871 4.980 1.00 95.31 92 ASN A C 1
ATOM 752 O O . ASN A 1 92 ? 12.292 -0.557 4.577 1.00 95.31 92 ASN A O 1
ATOM 756 N N . ARG A 1 93 ? 10.099 -0.110 4.740 1.00 94.81 93 ARG A N 1
ATOM 757 C CA . ARG A 1 93 ? 10.148 1.244 4.188 1.00 94.81 93 ARG A CA 1
ATOM 758 C C . ARG A 1 93 ? 9.060 2.090 4.827 1.00 94.81 93 ARG A C 1
ATOM 760 O O . ARG A 1 93 ? 7.927 1.645 4.972 1.00 94.81 93 ARG A O 1
ATOM 767 N N . VAL A 1 94 ? 9.412 3.324 5.165 1.00 94.81 94 VAL A N 1
ATOM 768 C CA . VAL A 1 94 ? 8.469 4.339 5.627 1.00 94.81 94 VAL A CA 1
ATOM 769 C C . VAL A 1 94 ? 8.521 5.513 4.665 1.00 94.81 94 VAL A C 1
ATOM 771 O O . VAL A 1 94 ? 9.602 5.984 4.312 1.00 94.81 94 VAL A O 1
ATOM 774 N N . SER A 1 95 ? 7.350 5.978 4.259 1.00 93.69 95 SER A N 1
ATOM 775 C CA . SER A 1 95 ? 7.173 7.290 3.653 1.00 93.69 95 SER A CA 1
ATOM 776 C C . SER A 1 95 ? 6.323 8.150 4.569 1.00 93.69 95 SER A C 1
ATOM 778 O O . SER A 1 95 ? 5.604 7.648 5.431 1.00 93.69 95 SER A O 1
ATOM 780 N N . SER A 1 96 ? 6.412 9.458 4.406 1.00 90.88 96 SER A N 1
ATOM 781 C CA . SER A 1 96 ? 5.618 10.383 5.192 1.00 90.88 96 SER A CA 1
ATOM 782 C C . SER A 1 96 ? 5.158 11.554 4.348 1.00 90.88 96 SER A C 1
ATOM 784 O O . SER A 1 96 ? 5.847 11.999 3.427 1.00 90.88 96 SER A O 1
ATOM 786 N N . SER A 1 97 ? 3.960 12.031 4.670 1.00 83.56 97 SER A N 1
ATOM 787 C CA . SER A 1 97 ? 3.430 13.282 4.151 1.00 83.56 97 SER A CA 1
ATOM 788 C C . SER A 1 97 ? 3.511 14.336 5.248 1.00 83.56 97 SER A C 1
ATOM 790 O O . SER A 1 97 ? 3.162 14.056 6.395 1.00 83.56 97 SER A O 1
ATOM 792 N N . SER A 1 98 ? 3.978 15.541 4.906 1.00 69.88 98 SER A N 1
ATOM 793 C CA . SER A 1 98 ? 4.208 16.622 5.875 1.00 69.88 98 SER A CA 1
ATOM 794 C C . SER A 1 98 ? 2.934 17.109 6.571 1.00 69.88 98 SER A C 1
ATOM 796 O O . SER A 1 98 ? 3.036 17.711 7.631 1.00 69.88 98 SER A O 1
ATOM 798 N N . GLY A 1 99 ? 1.751 16.800 6.026 1.00 60.12 99 GLY A N 1
ATOM 799 C CA . GLY A 1 99 ? 0.462 17.226 6.567 1.00 60.12 99 GLY A CA 1
ATOM 800 C C . GLY A 1 99 ? 0.278 18.747 6.497 1.00 60.12 99 GLY A C 1
ATOM 801 O O . GLY A 1 99 ? 1.174 19.529 6.785 1.00 60.12 99 GLY A O 1
ATOM 802 N N . THR A 1 100 ? -0.914 19.215 6.139 1.00 55.09 100 THR A N 1
ATOM 803 C CA . THR A 1 100 ? -1.234 20.655 6.192 1.00 55.09 100 THR A CA 1
ATOM 804 C C . THR A 1 100 ? -1.428 21.165 7.626 1.00 55.09 100 THR A C 1
ATOM 806 O O . THR A 1 100 ? -1.440 22.368 7.855 1.00 55.09 100 THR A O 1
ATOM 809 N N . THR A 1 101 ? -1.559 20.256 8.596 1.00 60.72 101 THR A N 1
ATOM 810 C CA . THR A 1 101 ? -1.921 20.520 9.997 1.00 60.72 101 THR A CA 1
ATOM 811 C C . THR A 1 101 ? -0.748 20.398 10.980 1.00 60.72 101 THR A C 1
ATOM 813 O O . THR A 1 101 ? -0.952 20.482 12.186 1.00 60.72 101 THR A O 1
ATOM 816 N N . GLY A 1 102 ? 0.482 20.191 10.492 1.00 65.94 102 GLY A N 1
ATOM 817 C CA . GLY A 1 102 ? 1.700 20.122 11.314 1.00 65.94 102 GLY A CA 1
ATOM 818 C C . GLY A 1 102 ? 2.016 18.749 11.921 1.00 65.94 102 GLY A C 1
ATOM 819 O O . GLY A 1 102 ? 3.150 18.526 12.338 1.00 65.94 102 GLY A O 1
ATOM 820 N N . SER A 1 103 ? 1.069 17.804 11.927 1.00 73.50 103 SER A N 1
ATOM 821 C CA . SER A 1 103 ? 1.332 16.406 12.292 1.00 73.50 103 SER A CA 1
ATOM 822 C C . SER A 1 103 ? 1.558 15.557 11.034 1.00 73.50 103 SER A C 1
ATOM 824 O O . SER A 1 103 ? 0.613 15.381 10.252 1.00 73.50 103 SER A O 1
ATOM 826 N N . PRO A 1 104 ? 2.777 15.029 10.816 1.00 82.69 104 PRO A N 1
ATOM 827 C CA . PRO A 1 104 ? 3.045 14.160 9.681 1.00 82.69 104 PRO A CA 1
ATOM 828 C C . PRO A 1 104 ? 2.290 12.839 9.831 1.00 82.69 104 PRO A C 1
ATOM 830 O O . PRO A 1 104 ? 2.161 12.320 10.940 1.00 82.69 104 PRO A O 1
ATOM 833 N N . THR A 1 105 ? 1.828 12.276 8.713 1.00 89.94 105 THR A N 1
ATOM 834 C CA . THR A 1 105 ? 1.361 10.880 8.690 1.00 89.94 105 THR A CA 1
ATOM 835 C C . THR A 1 105 ? 2.444 9.975 8.126 1.00 89.94 105 THR A C 1
ATOM 837 O O . THR A 1 105 ? 3.213 10.393 7.251 1.00 89.94 105 THR A O 1
ATOM 840 N N . TYR A 1 106 ? 2.525 8.749 8.638 1.00 91.94 106 TYR A N 1
ATOM 841 C CA . TYR A 1 106 ? 3.524 7.753 8.259 1.00 91.94 106 TYR A CA 1
ATOM 842 C C . TYR A 1 106 ? 2.872 6.576 7.537 1.00 91.94 106 TYR A C 1
ATOM 844 O O . TYR A 1 106 ? 2.008 5.899 8.081 1.00 91.94 106 TYR A O 1
ATOM 852 N N . SER A 1 107 ? 3.331 6.283 6.327 1.00 93.31 107 SER A N 1
ATOM 853 C CA . SER A 1 107 ? 2.911 5.114 5.557 1.00 93.31 107 SER A CA 1
ATOM 854 C C . SER A 1 107 ? 4.028 4.074 5.579 1.00 93.31 107 SER A C 1
ATOM 856 O O . SER A 1 107 ? 5.134 4.335 5.103 1.00 93.31 107 SER A O 1
ATOM 858 N N . GLY A 1 108 ? 3.748 2.913 6.171 1.00 94.94 108 GLY A N 1
ATOM 859 C CA . GLY A 1 108 ? 4.661 1.774 6.215 1.00 94.94 108 GLY A CA 1
ATOM 860 C C . GLY A 1 108 ? 4.417 0.810 5.057 1.00 94.94 108 GLY A C 1
ATOM 861 O O . GLY A 1 108 ? 3.271 0.527 4.724 1.00 94.94 108 GLY A O 1
ATOM 862 N N . PHE A 1 109 ? 5.494 0.286 4.476 1.00 96.56 109 PHE A N 1
ATOM 863 C CA . PHE A 1 109 ? 5.461 -0.698 3.397 1.00 96.56 109 PHE A CA 1
ATOM 864 C C . PHE A 1 109 ? 6.304 -1.921 3.765 1.00 96.56 109 PHE A C 1
ATOM 866 O O . PHE A 1 109 ? 7.453 -1.797 4.211 1.00 96.56 109 PHE A O 1
ATOM 873 N N . THR A 1 110 ? 5.739 -3.108 3.563 1.00 97.69 110 THR A N 1
ATOM 874 C CA . THR A 1 110 ? 6.467 -4.379 3.651 1.00 97.69 110 THR A CA 1
ATOM 875 C C . THR A 1 110 ? 7.305 -4.617 2.392 1.00 97.69 110 THR A C 1
ATOM 877 O O . THR A 1 110 ? 7.184 -3.907 1.390 1.00 97.69 110 THR A O 1
ATOM 880 N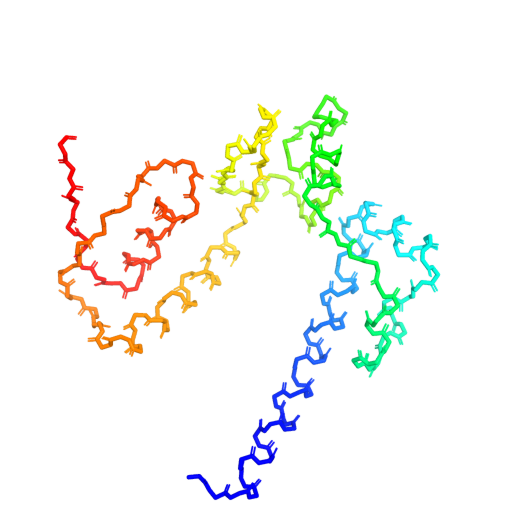 N . HIS A 1 111 ? 8.138 -5.663 2.402 1.00 97.06 111 HIS A N 1
ATOM 881 C CA . HIS A 1 111 ? 8.836 -6.104 1.189 1.00 97.06 111 HIS A CA 1
ATOM 882 C C . HIS A 1 111 ? 7.866 -6.375 0.031 1.00 97.06 111 HIS A C 1
ATOM 884 O O . HIS A 1 111 ? 8.097 -5.926 -1.089 1.00 97.06 111 HIS A O 1
ATOM 890 N N . ARG A 1 112 ? 6.750 -7.059 0.313 1.00 96.94 112 ARG A N 1
ATOM 891 C CA . ARG A 1 112 ? 5.762 -7.416 -0.706 1.00 96.94 112 ARG A CA 1
ATOM 892 C C . ARG A 1 112 ? 5.076 -6.186 -1.300 1.00 96.94 112 ARG A C 1
ATOM 894 O O . ARG A 1 112 ? 4.866 -6.133 -2.507 1.00 96.94 112 ARG A O 1
ATOM 901 N N . ASP A 1 113 ? 4.776 -5.181 -0.480 1.00 96.94 113 ASP A N 1
ATOM 902 C CA . ASP A 1 113 ? 4.165 -3.933 -0.959 1.00 96.94 113 ASP A CA 1
ATOM 903 C C . ASP A 1 113 ? 5.102 -3.180 -1.914 1.00 96.94 113 ASP A C 1
ATOM 905 O O . ASP A 1 113 ? 4.667 -2.614 -2.922 1.00 96.94 113 ASP A O 1
ATOM 909 N N . ARG A 1 114 ? 6.410 -3.220 -1.633 1.00 96.25 114 ARG A N 1
ATOM 910 C CA . ARG A 1 114 ? 7.434 -2.642 -2.510 1.00 96.25 114 ARG A CA 1
ATOM 911 C C . ARG A 1 114 ? 7.529 -3.387 -3.834 1.00 96.25 114 ARG A C 1
ATOM 913 O O . ARG A 1 114 ? 7.547 -2.738 -4.868 1.00 96.25 114 ARG A O 1
ATOM 920 N N . GLU A 1 115 ? 7.517 -4.719 -3.833 1.00 96.69 115 GLU A N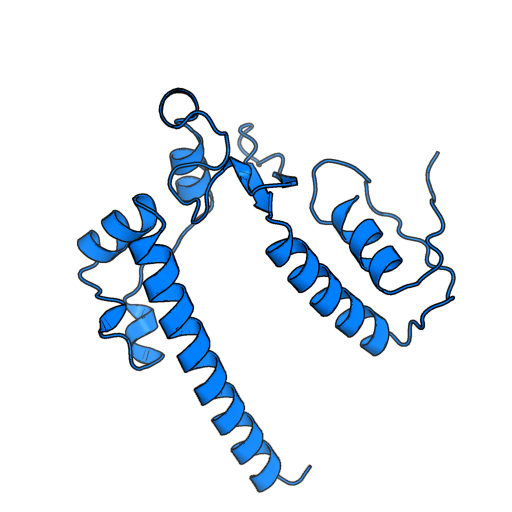 1
ATOM 921 C CA . GLU A 1 115 ? 7.484 -5.502 -5.079 1.00 96.69 115 GLU A CA 1
ATOM 922 C C . GLU A 1 115 ? 6.264 -5.167 -5.942 1.00 96.69 115 GLU A C 1
ATOM 924 O O . GLU A 1 115 ? 6.396 -4.978 -7.148 1.00 96.69 115 GLU A O 1
ATOM 929 N N . CYS A 1 116 ? 5.081 -5.055 -5.329 1.00 95.50 116 CYS A N 1
ATOM 930 C CA . CYS A 1 116 ? 3.867 -4.641 -6.033 1.00 95.50 116 CYS A CA 1
ATOM 931 C C . CYS A 1 116 ? 4.017 -3.238 -6.639 1.00 95.50 116 CYS A C 1
ATOM 933 O O . CYS A 1 116 ? 3.612 -3.003 -7.776 1.00 95.50 116 CYS A O 1
ATOM 935 N N . THR A 1 117 ? 4.616 -2.305 -5.895 1.00 94.00 117 THR A N 1
ATOM 936 C CA . THR A 1 117 ? 4.886 -0.945 -6.384 1.00 94.00 117 THR A CA 1
ATOM 937 C C . THR A 1 117 ? 5.879 -0.961 -7.546 1.00 94.00 117 THR A C 1
ATOM 939 O O . THR A 1 117 ? 5.642 -0.296 -8.553 1.00 94.00 117 THR A O 1
ATOM 942 N N . ASN A 1 118 ? 6.933 -1.773 -7.452 1.00 95.44 118 ASN A N 1
ATOM 943 C CA . ASN A 1 118 ? 7.929 -1.939 -8.506 1.00 95.44 118 ASN A CA 1
ATOM 944 C C . ASN A 1 118 ? 7.300 -2.492 -9.792 1.00 95.44 118 ASN A C 1
ATOM 946 O O . ASN A 1 118 ? 7.535 -1.931 -10.857 1.00 95.44 118 ASN A O 1
ATOM 950 N N . ASP A 1 119 ? 6.460 -3.530 -9.707 1.00 95.88 119 ASP A N 1
ATOM 951 C CA . ASP A 1 119 ? 5.747 -4.086 -10.870 1.00 95.88 119 ASP A CA 1
ATOM 952 C C . ASP A 1 119 ? 4.800 -3.050 -11.501 1.00 95.88 119 ASP A C 1
ATOM 954 O O . ASP A 1 119 ? 4.803 -2.834 -12.714 1.00 95.88 119 ASP A O 1
ATOM 958 N N . ASN A 1 120 ? 4.036 -2.320 -10.683 1.00 94.81 120 ASN A N 1
ATOM 959 C CA . ASN A 1 120 ? 3.153 -1.259 -11.173 1.00 94.81 120 ASN A CA 1
ATOM 960 C C . ASN A 1 120 ? 3.924 -0.136 -11.884 1.00 94.81 120 ASN A C 1
ATOM 962 O O . ASN A 1 120 ? 3.489 0.371 -12.926 1.00 94.81 120 ASN A O 1
ATOM 966 N N . GLN A 1 121 ? 5.074 0.255 -11.339 1.00 94.94 121 GLN A N 1
ATOM 967 C CA . GLN A 1 121 ? 5.903 1.294 -11.928 1.00 94.94 121 GLN A CA 1
ATOM 968 C C . GLN A 1 121 ? 6.604 0.806 -13.197 1.00 94.94 121 GLN A C 1
ATOM 970 O O . GLN A 1 121 ? 6.580 1.523 -14.193 1.00 94.94 121 GLN A O 1
ATOM 975 N N . ALA A 1 122 ? 7.119 -0.425 -13.220 1.00 95.50 122 ALA A N 1
ATOM 976 C CA . ALA A 1 122 ? 7.665 -1.057 -14.420 1.00 95.50 122 ALA A CA 1
ATOM 977 C C . ALA A 1 122 ? 6.648 -1.048 -15.571 1.00 95.50 122 ALA A C 1
ATOM 979 O O . ALA A 1 122 ? 6.942 -0.570 -16.664 1.00 95.50 122 ALA A O 1
ATOM 980 N N . ARG A 1 123 ? 5.399 -1.461 -15.310 1.00 95.81 123 ARG A N 1
ATOM 981 C CA . ARG A 1 123 ? 4.310 -1.407 -16.305 1.00 95.81 123 ARG A CA 1
ATOM 982 C C . ARG A 1 123 ? 4.029 0.011 -16.798 1.00 95.81 123 ARG A C 1
ATOM 984 O O . ARG A 1 123 ? 3.659 0.192 -17.956 1.00 95.81 123 ARG A O 1
ATOM 991 N N . SER A 1 124 ? 4.178 1.010 -15.931 1.00 95.19 124 SER A N 1
ATOM 992 C CA . SER A 1 124 ? 4.010 2.419 -16.299 1.00 95.19 124 SER A CA 1
ATOM 993 C C . SER A 1 124 ? 5.152 2.897 -17.199 1.00 95.19 124 SER A C 1
ATOM 995 O O . SER A 1 124 ? 4.887 3.543 -18.206 1.00 95.19 124 SER A O 1
ATOM 997 N N . LEU A 1 125 ? 6.397 2.520 -16.893 1.00 95.44 125 LEU A N 1
ATOM 998 C CA . LEU A 1 125 ? 7.581 2.839 -17.700 1.00 95.44 125 LEU A CA 1
ATOM 999 C C . LEU A 1 125 ? 7.506 2.205 -19.096 1.00 95.44 125 LEU A C 1
ATOM 1001 O O . LEU A 1 125 ? 7.667 2.914 -20.085 1.00 95.44 125 LEU A O 1
ATOM 1005 N N . VAL A 1 126 ? 7.132 0.923 -19.191 1.00 96.75 126 VAL A N 1
ATOM 1006 C CA . VAL A 1 126 ? 6.906 0.237 -20.479 1.00 96.75 126 VAL A CA 1
ATOM 1007 C C . VAL A 1 126 ? 5.882 0.990 -21.335 1.00 96.75 126 VAL A C 1
ATOM 1009 O O . VAL A 1 126 ? 6.090 1.197 -22.526 1.00 96.75 126 VAL A O 1
ATOM 1012 N N . ARG A 1 127 ? 4.773 1.446 -20.737 1.00 96.62 127 ARG A N 1
ATOM 1013 C CA . ARG A 1 127 ? 3.732 2.208 -21.454 1.00 96.62 127 ARG A CA 1
ATOM 1014 C C . ARG A 1 127 ? 4.199 3.584 -21.925 1.00 96.62 127 ARG A C 1
ATOM 1016 O O . ARG A 1 127 ? 3.608 4.123 -22.855 1.00 96.62 127 ARG A O 1
ATOM 1023 N N . LEU A 1 128 ? 5.223 4.142 -21.285 1.00 96.00 128 LEU A N 1
ATOM 1024 C CA . LEU A 1 128 ? 5.882 5.377 -21.705 1.00 96.00 128 LEU A CA 1
ATOM 1025 C C . LEU A 1 128 ? 6.967 5.134 -22.767 1.00 96.00 128 LEU A C 1
ATOM 1027 O O . LEU A 1 128 ? 7.560 6.099 -23.238 1.00 96.00 128 LEU A O 1
ATOM 1031 N N . GLY A 1 129 ? 7.213 3.877 -23.154 1.00 97.12 129 GLY A N 1
ATOM 1032 C CA . GLY A 1 129 ? 8.262 3.506 -24.102 1.00 97.12 129 GLY A CA 1
ATOM 1033 C C . GLY A 1 129 ? 9.665 3.498 -23.497 1.00 97.12 129 GLY A C 1
ATOM 1034 O O . GLY A 1 129 ? 10.626 3.594 -24.247 1.00 97.12 129 GLY A O 1
ATOM 1035 N N . ILE A 1 130 ? 9.780 3.423 -22.166 1.00 97.12 130 ILE A N 1
ATOM 1036 C CA . ILE A 1 130 ? 11.065 3.338 -21.464 1.00 97.12 130 ILE A CA 1
ATOM 1037 C C . ILE A 1 130 ? 11.459 1.869 -21.318 1.00 97.12 130 ILE A C 1
ATOM 1039 O O . ILE A 1 130 ? 10.706 1.056 -20.763 1.00 97.12 130 ILE A O 1
ATOM 1043 N N . GLU A 1 131 ? 12.665 1.544 -21.759 1.00 97.00 131 GLU A N 1
ATOM 1044 C CA . GLU A 1 131 ? 13.224 0.198 -21.752 1.00 97.00 131 GLU A CA 1
ATOM 1045 C C . GLU A 1 131 ? 14.326 0.045 -20.688 1.00 97.00 131 GLU A C 1
ATOM 1047 O O . GLU A 1 131 ? 14.955 1.024 -20.268 1.00 97.00 131 GLU A O 1
ATOM 1052 N N . PRO A 1 132 ? 14.587 -1.183 -20.202 1.00 97.44 132 PRO A N 1
ATOM 1053 C CA . PRO A 1 132 ? 15.759 -1.441 -19.376 1.00 97.44 132 PRO A CA 1
ATOM 1054 C C . PRO A 1 132 ? 17.042 -1.033 -20.113 1.00 97.44 132 PRO A C 1
ATOM 1056 O O . PRO A 1 132 ? 17.231 -1.365 -21.280 1.00 97.44 132 PRO A O 1
ATOM 1059 N N . GLY A 1 133 ? 17.941 -0.337 -19.420 1.00 96.81 133 GLY A N 1
ATOM 1060 C CA . GLY A 1 133 ? 19.152 0.250 -20.002 1.00 96.81 133 GLY A CA 1
ATOM 1061 C C . GLY A 1 133 ? 19.025 1.723 -20.398 1.00 96.81 133 GLY A C 1
ATOM 1062 O O . GLY A 1 133 ? 20.054 2.393 -20.497 1.00 96.81 133 GLY A O 1
ATOM 1063 N N . ASP A 1 134 ? 17.808 2.261 -20.529 1.00 97.75 134 ASP A N 1
ATOM 1064 C CA . ASP A 1 134 ? 17.615 3.692 -20.769 1.00 97.75 134 ASP A CA 1
ATOM 1065 C C . ASP A 1 134 ? 18.147 4.536 -19.608 1.00 97.75 134 ASP A C 1
ATOM 1067 O O . ASP A 1 134 ? 18.050 4.162 -18.434 1.00 97.75 134 ASP A O 1
ATOM 1071 N N . VAL A 1 135 ? 18.682 5.714 -19.933 1.00 96.50 135 VAL A N 1
ATOM 1072 C CA . VAL A 1 135 ? 19.118 6.698 -18.937 1.00 96.50 135 VAL A CA 1
ATOM 1073 C C . VAL A 1 135 ? 17.951 7.618 -18.593 1.00 96.50 135 VAL A C 1
ATOM 1075 O O . VAL A 1 135 ? 17.483 8.381 -19.437 1.00 96.50 135 VAL A O 1
ATOM 1078 N N . VAL A 1 136 ? 17.493 7.575 -17.340 1.00 94.69 136 VAL A N 1
ATOM 1079 C CA . VAL A 1 136 ? 16.313 8.319 -16.873 1.00 94.69 136 VAL A CA 1
ATOM 1080 C C . VAL A 1 136 ? 16.703 9.346 -15.817 1.00 94.69 136 VAL A C 1
ATOM 1082 O O . VAL A 1 136 ? 17.250 9.007 -14.766 1.00 94.69 136 VAL A O 1
ATOM 1085 N N . MET A 1 137 ? 16.356 10.610 -16.061 1.00 93.44 137 MET A N 1
ATOM 1086 C CA . MET A 1 137 ? 16.454 11.676 -15.065 1.00 93.44 137 MET A CA 1
ATOM 1087 C C . MET A 1 137 ? 15.177 11.722 -14.219 1.00 93.44 137 MET A C 1
ATOM 1089 O O . MET A 1 137 ? 14.101 12.037 -14.723 1.00 93.44 137 MET A O 1
ATOM 1093 N N . HIS A 1 138 ? 15.305 11.471 -12.914 1.00 91.25 138 HIS A N 1
ATOM 1094 C CA . HIS A 1 138 ? 14.207 11.629 -11.954 1.00 91.25 138 HIS A CA 1
ATOM 1095 C C . HIS A 1 138 ? 14.401 12.897 -11.124 1.00 91.25 138 HIS A C 1
ATOM 1097 O O . HIS A 1 138 ? 15.200 12.921 -10.190 1.00 91.25 138 HIS A O 1
ATOM 1103 N N . ALA A 1 139 ? 13.671 13.956 -11.473 1.00 90.50 139 ALA A N 1
ATOM 1104 C CA . ALA A 1 139 ? 13.816 15.288 -10.883 1.00 90.50 139 ALA A CA 1
ATOM 1105 C C . ALA A 1 139 ? 12.822 15.551 -9.730 1.00 90.50 139 ALA A C 1
ATOM 1107 O O . ALA A 1 139 ? 12.219 16.620 -9.654 1.00 90.50 139 ALA A O 1
ATOM 1108 N N . SER A 1 140 ? 12.621 14.569 -8.844 1.00 88.31 140 SER A N 1
ATOM 1109 C CA . SER A 1 140 ? 11.811 14.734 -7.624 1.00 88.31 140 SER A CA 1
ATOM 1110 C C . SER A 1 140 ? 12.683 14.745 -6.372 1.00 88.31 140 SER A C 1
ATOM 1112 O O . SER A 1 140 ? 13.779 14.190 -6.351 1.00 88.31 140 SER A O 1
ATOM 1114 N N . VAL A 1 141 ? 12.173 15.341 -5.291 1.00 89.50 141 VAL A N 1
ATOM 1115 C CA . VAL A 1 141 ? 12.875 15.368 -4.002 1.00 89.50 141 VAL A CA 1
ATOM 1116 C C . VAL A 1 141 ? 13.070 13.953 -3.443 1.00 89.50 141 VAL A C 1
ATOM 1118 O O . VAL A 1 141 ? 12.109 13.218 -3.223 1.00 89.50 141 VAL A O 1
ATOM 1121 N N . LEU A 1 142 ? 14.318 13.578 -3.156 1.00 90.62 142 LEU A N 1
ATOM 1122 C CA . LEU A 1 142 ? 14.682 12.275 -2.584 1.00 90.62 142 LEU A CA 1
ATOM 1123 C C . LEU A 1 142 ? 14.584 12.295 -1.052 1.00 90.62 142 LEU A C 1
ATOM 1125 O O . LEU A 1 142 ? 15.572 12.146 -0.341 1.00 90.62 142 LEU A O 1
ATOM 1129 N N . SER A 1 143 ? 13.380 12.542 -0.541 1.00 90.50 143 SER A N 1
ATOM 1130 C CA . SER A 1 143 ? 13.112 12.636 0.899 1.00 90.50 143 SER A CA 1
ATOM 1131 C C . SER A 1 143 ? 11.982 11.680 1.307 1.00 90.50 143 SER A C 1
ATOM 1133 O O . SER A 1 143 ? 11.842 10.593 0.751 1.00 90.50 143 SER A O 1
ATOM 1135 N N . MET A 1 144 ? 11.175 12.074 2.290 1.00 89.69 144 MET A N 1
ATOM 1136 C CA . MET A 1 144 ? 10.154 11.255 2.946 1.00 89.69 144 MET A CA 1
ATOM 1137 C C . MET A 1 144 ? 8.989 10.860 2.026 1.00 89.69 144 MET A C 1
ATOM 1139 O O . MET A 1 144 ? 8.285 9.894 2.312 1.00 89.69 144 MET A O 1
ATOM 1143 N N . GLY A 1 145 ? 8.759 11.596 0.938 1.00 89.75 145 GLY A N 1
ATOM 1144 C CA . GLY A 1 145 ? 7.638 11.363 0.032 1.00 89.75 145 GLY A CA 1
ATOM 1145 C C . GLY A 1 145 ? 7.807 10.117 -0.841 1.00 89.75 145 GLY A C 1
ATOM 1146 O O . GLY A 1 145 ? 8.908 9.773 -1.267 1.00 89.75 145 GLY A O 1
ATOM 1147 N N . VAL A 1 146 ? 6.684 9.480 -1.182 1.00 91.75 146 VAL A N 1
ATOM 1148 C CA . VAL A 1 146 ? 6.651 8.294 -2.060 1.00 91.75 146 VAL A CA 1
ATOM 1149 C C . VAL A 1 146 ? 7.222 8.554 -3.460 1.00 91.75 146 VAL A C 1
ATOM 1151 O O . VAL A 1 146 ? 7.787 7.654 -4.070 1.00 91.75 146 VAL A O 1
ATOM 1154 N N . ALA A 1 147 ? 7.141 9.796 -3.946 1.00 91.12 147 ALA A N 1
ATOM 1155 C CA . ALA A 1 147 ? 7.678 10.201 -5.245 1.00 91.12 147 ALA A CA 1
ATOM 1156 C C . ALA A 1 147 ? 9.213 10.338 -5.268 1.00 91.12 147 ALA A C 1
ATOM 1158 O O . ALA A 1 147 ? 9.785 10.541 -6.332 1.00 91.12 147 ALA A O 1
ATOM 1159 N N .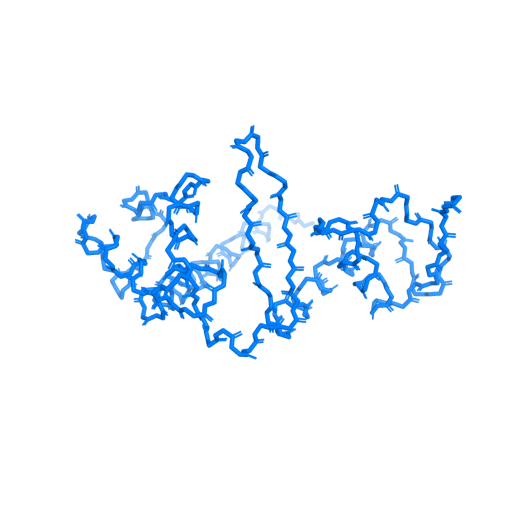 GLY A 1 148 ? 9.884 10.270 -4.115 1.00 92.12 148 GLY A N 1
ATOM 1160 C CA . GLY A 1 148 ? 11.335 10.392 -4.007 1.00 92.12 148 GLY A CA 1
ATOM 1161 C C . GLY A 1 148 ? 12.043 9.053 -4.167 1.00 92.12 148 GLY A C 1
ATOM 1162 O O . GLY A 1 148 ? 12.022 8.438 -5.231 1.00 92.12 148 GLY A O 1
ATOM 1163 N N . ILE A 1 149 ? 12.653 8.596 -3.072 1.00 92.94 149 ILE A N 1
ATOM 1164 C CA . ILE A 1 149 ? 13.438 7.355 -3.017 1.00 92.94 149 ILE A CA 1
ATOM 1165 C C . ILE A 1 149 ? 12.635 6.132 -3.500 1.00 92.94 149 ILE A C 1
ATOM 1167 O O . ILE A 1 149 ? 13.179 5.373 -4.296 1.00 92.94 149 ILE A O 1
ATOM 1171 N N . PRO A 1 150 ? 11.357 5.917 -3.108 1.00 94.50 150 PRO A N 1
ATOM 1172 C CA . PRO A 1 150 ? 10.621 4.738 -3.572 1.00 94.50 150 PRO A CA 1
ATOM 1173 C C . PRO A 1 150 ? 10.450 4.681 -5.095 1.00 94.50 150 PRO A C 1
ATOM 1175 O O . PRO A 1 150 ? 10.557 3.604 -5.674 1.00 94.50 150 PRO A O 1
ATOM 1178 N N . ALA A 1 151 ? 10.244 5.829 -5.749 1.00 93.94 151 ALA A N 1
ATOM 1179 C CA . ALA A 1 151 ? 10.131 5.889 -7.202 1.00 93.94 151 ALA A CA 1
ATOM 1180 C C . ALA A 1 151 ? 11.456 5.538 -7.897 1.00 93.94 151 ALA A C 1
ATOM 1182 O O . ALA A 1 151 ? 11.440 4.832 -8.903 1.00 93.94 151 ALA A O 1
ATOM 1183 N N . VAL A 1 152 ? 12.592 5.993 -7.356 1.00 94.56 152 VAL A N 1
ATOM 1184 C CA . VAL A 1 152 ? 13.926 5.640 -7.871 1.00 94.56 152 VAL A CA 1
ATOM 1185 C C . VAL A 1 152 ? 14.213 4.153 -7.674 1.00 94.56 152 VAL A C 1
ATOM 1187 O O . VAL A 1 152 ? 14.637 3.495 -8.619 1.00 94.56 152 VAL A O 1
ATOM 1190 N N . ASP A 1 153 ? 13.927 3.604 -6.490 1.00 94.50 153 ASP A N 1
ATOM 1191 C CA . ASP A 1 153 ? 14.128 2.178 -6.201 1.00 94.50 153 ASP A CA 1
ATOM 1192 C C . ASP A 1 153 ? 13.375 1.295 -7.204 1.00 94.50 153 ASP A C 1
ATOM 1194 O O . ASP A 1 153 ? 13.915 0.312 -7.708 1.00 94.50 153 ASP A O 1
ATOM 1198 N N . ALA A 1 154 ? 12.132 1.661 -7.517 1.00 95.75 154 ALA A N 1
ATOM 1199 C CA . ALA A 1 154 ? 11.302 0.949 -8.476 1.00 95.75 154 ALA A CA 1
ATOM 1200 C C . ALA A 1 154 ? 11.810 1.084 -9.922 1.00 95.75 154 ALA A C 1
ATOM 1202 O O . ALA A 1 154 ? 11.824 0.096 -10.656 1.00 95.75 154 ALA A O 1
ATOM 1203 N N . MET A 1 155 ? 12.273 2.274 -10.327 1.00 95.25 155 MET A N 1
ATOM 1204 C CA . MET A 1 155 ? 12.932 2.485 -11.624 1.00 95.25 155 MET A CA 1
ATOM 1205 C C . MET A 1 155 ? 14.183 1.606 -11.756 1.00 95.25 155 MET A C 1
ATOM 1207 O O . MET A 1 155 ? 14.340 0.883 -12.739 1.00 95.25 155 MET A O 1
ATOM 1211 N N . MET A 1 156 ? 15.050 1.619 -10.744 1.00 95.62 156 MET A N 1
ATOM 1212 C CA . MET A 1 156 ? 16.269 0.810 -10.733 1.00 95.62 156 MET A CA 1
ATOM 1213 C C . MET A 1 156 ? 15.958 -0.690 -10.720 1.00 95.62 156 MET A C 1
ATOM 1215 O O . MET A 1 156 ? 16.622 -1.448 -11.419 1.00 95.62 156 MET A O 1
ATOM 1219 N N . ALA A 1 157 ? 14.927 -1.120 -9.986 1.00 96.44 157 ALA A N 1
ATOM 1220 C CA . ALA A 1 157 ? 14.475 -2.511 -9.986 1.00 96.44 157 ALA A CA 1
ATOM 1221 C C . ALA A 1 157 ? 13.945 -2.967 -11.356 1.00 96.44 157 ALA A C 1
ATOM 1223 O O . ALA A 1 157 ? 14.089 -4.138 -11.698 1.00 96.44 157 ALA A O 1
ATOM 1224 N N . TYR A 1 158 ? 13.355 -2.060 -12.142 1.00 97.12 158 TYR A N 1
ATOM 1225 C CA . TYR A 1 158 ? 12.958 -2.330 -13.528 1.00 97.12 158 TYR A CA 1
ATOM 1226 C C . TYR A 1 158 ? 14.163 -2.431 -14.483 1.00 97.12 158 TYR A C 1
ATOM 1228 O O . TYR A 1 158 ? 14.097 -3.154 -15.474 1.00 97.12 158 TYR A O 1
ATOM 1236 N N . GLY A 1 159 ? 15.279 -1.766 -14.164 1.00 97.12 159 GLY A N 1
ATOM 1237 C CA . GLY A 1 159 ? 16.542 -1.880 -14.899 1.00 97.12 159 GLY A CA 1
ATOM 1238 C C . GLY A 1 159 ? 16.952 -0.635 -15.684 1.00 97.12 159 GLY A C 1
ATOM 1239 O O . GLY A 1 159 ? 17.802 -0.736 -16.566 1.00 97.12 159 GLY A O 1
ATOM 1240 N N . VAL A 1 160 ? 16.380 0.537 -15.393 1.00 97.00 160 VAL A N 1
ATOM 1241 C CA . VAL A 1 160 ? 16.869 1.792 -15.993 1.00 97.00 160 VAL A CA 1
ATOM 1242 C C . VAL A 1 160 ? 18.158 2.253 -15.318 1.00 97.00 160 VAL A C 1
ATOM 1244 O O . VAL A 1 160 ? 18.377 2.039 -14.121 1.00 97.00 160 VAL A O 1
ATOM 1247 N N . CYS A 1 161 ? 18.993 2.958 -16.072 1.00 95.94 161 CYS A N 1
ATOM 1248 C CA . CYS A 1 161 ? 20.104 3.716 -15.526 1.00 95.94 161 CYS A CA 1
ATOM 1249 C C . CYS A 1 161 ? 19.563 5.040 -14.969 1.00 95.94 161 CYS A C 1
ATOM 1251 O O . CYS A 1 161 ? 19.292 5.986 -15.708 1.00 95.94 161 CYS A O 1
ATOM 1253 N N . TRP A 1 162 ? 19.357 5.118 -13.654 1.00 93.00 162 TRP A N 1
ATOM 1254 C CA . TRP A 1 162 ? 18.943 6.377 -13.041 1.00 93.00 162 TRP A CA 1
ATOM 1255 C C . TRP A 1 162 ? 20.095 7.388 -13.047 1.00 93.00 162 TRP A C 1
ATOM 1257 O O . TRP A 1 162 ? 21.174 7.124 -12.514 1.00 93.00 162 TRP A O 1
ATOM 1267 N N . PHE A 1 163 ? 19.838 8.566 -13.610 1.00 90.81 163 PHE A N 1
ATOM 1268 C CA . PHE A 1 163 ? 20.734 9.710 -13.549 1.00 90.81 163 PHE A CA 1
ATOM 1269 C C . PHE A 1 163 ? 20.303 10.651 -12.410 1.00 90.81 163 PHE A C 1
ATOM 1271 O O . PHE A 1 163 ? 19.268 11.325 -12.527 1.00 90.81 163 PHE A O 1
ATOM 1278 N N . PRO A 1 164 ? 21.059 10.711 -11.296 1.00 84.12 164 PRO A N 1
ATOM 1279 C CA . PRO A 1 164 ? 20.761 11.622 -10.202 1.00 84.12 164 PRO A CA 1
ATOM 1280 C C . PRO A 1 164 ? 21.022 13.065 -10.637 1.00 84.12 164 PRO A C 1
ATOM 1282 O O . PRO A 1 164 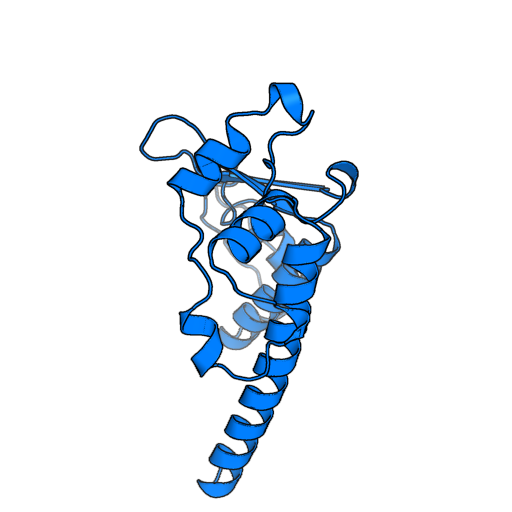? 22.153 13.443 -10.934 1.00 84.12 164 PRO A O 1
ATOM 1285 N N . TRP A 1 165 ? 19.973 13.887 -10.639 1.00 74.06 165 TRP A N 1
ATOM 1286 C CA . TRP A 1 165 ? 20.078 15.318 -10.908 1.00 74.06 165 TRP A CA 1
ATOM 1287 C C . TRP A 1 165 ? 19.704 16.119 -9.663 1.00 74.06 165 TRP A C 1
ATOM 1289 O O . TRP A 1 165 ? 18.564 16.088 -9.202 1.00 74.06 165 TRP A O 1
ATOM 1299 N N . GLY A 1 166 ? 20.677 16.845 -9.122 1.00 66.50 166 GLY A N 1
ATOM 1300 C CA . GLY A 1 166 ? 20.526 17.712 -7.959 1.00 66.50 166 GLY A CA 1
ATOM 1301 C C . GLY A 1 166 ? 21.812 18.503 -7.726 1.00 66.50 166 GLY A C 1
ATOM 1302 O O . GLY A 1 166 ? 22.894 18.027 -8.065 1.00 66.50 166 GLY A O 1
ATOM 1303 N N . ARG A 1 167 ? 21.682 19.726 -7.206 1.00 49.53 167 ARG A N 1
ATOM 1304 C CA . ARG A 1 167 ? 22.800 20.472 -6.610 1.00 49.53 167 ARG A CA 1
ATOM 1305 C C . ARG A 1 167 ? 23.000 20.043 -5.167 1.00 49.53 167 ARG A C 1
ATOM 1307 O O . ARG A 1 167 ? 21.971 19.732 -4.525 1.00 49.53 167 ARG A O 1
#